Protein AF-A0A480BU72-F1 (afdb_monomer)

Nearest PDB structures (foldseek):
  7vw6-assembly1_A  TM=9.235E-01  e=1.307E-03  Methylorubrum extorquens AM1
  8oh5-assembly1_C  TM=9.084E-01  e=9.145E-04  Sporomusa ovata DSM 2662
  8j83-assembly1_A  TM=9.216E-01  e=3.079E-03  Methylorubrum extorquens AM1
  7xqw-assembly1_A  TM=9.180E-01  e=3.307E-03  Methylorubrum extorquens AM1
  8bew-assembly1_D  TM=8.947E-01  e=2.314E-03  Thermoanaerobacter kivui

Secondary structure (DSSP, 8-state):
-HHHHHHTT----EEEESSGGG-EEEETTT--GGGTT-----HHHHT-TTSSS--HHHHHH---S-------SSSSS---

Radius of gyration: 14.92 Å; Cα contacts (8 Å, |Δi|>4): 90; chains: 1; bounding box: 31×30×37 Å

Solvent-accessible surface area (backbone atoms only — not comparable to full-atom values): 5119 Å² total; per-residue (Å²): 66,50,63,38,28,37,81,71,69,64,52,60,24,42,41,74,43,73,61,80,90,65,50,40,85,30,28,61,91,74,45,58,57,91,78,36,67,53,82,81,81,52,56,35,34,79,63,35,89,80,60,86,41,66,61,66,64,43,74,77,71,44,82,80,92,76,86,79,93,59,64,52,89,78,81,79,80,53,59,101

Sequence (80 aa):
CVRACDDIQGSFALTIAGRGFDSVVSAGQQEPFMASDCVSCGACVDTCPTAALTENSIIDSGQPQRSVITTCAYCGVGCG

pLDDT: mean 91.5, std 4.02, range [72.62, 96.0]

Mean predicted aligned error: 4.55 Å

Structure (mmCIF, N/CA/C/O backbone):
data_AF-A0A480BU72-F1
#
_entry.id   AF-A0A480BU72-F1
#
loop_
_atom_site.group_PDB
_atom_site.id
_atom_site.type_symbol
_atom_site.label_atom_id
_atom_site.label_alt_id
_atom_site.label_comp_id
_atom_site.label_asym_id
_atom_site.label_entity_id
_atom_site.label_seq_id
_atom_site.pdbx_PDB_ins_code
_atom_site.Cartn_x
_atom_site.Cartn_y
_atom_site.Cartn_z
_atom_site.occupancy
_atom_site.B_iso_or_equiv
_atom_site.auth_seq_id
_atom_site.auth_comp_id
_atom_site.auth_asym_id
_atom_site.auth_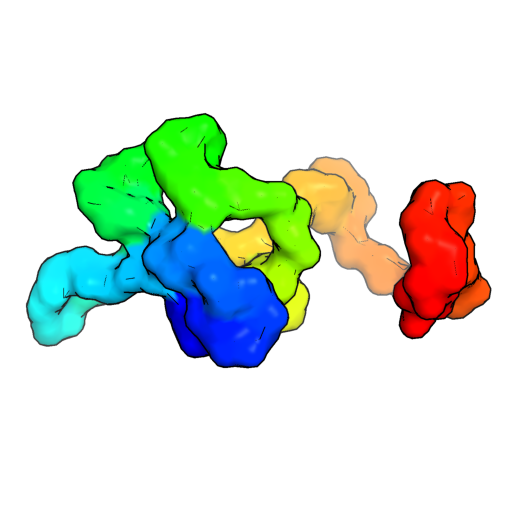atom_id
_atom_site.pdbx_PDB_model_num
ATOM 1 N N . CYS A 1 1 ? -5.022 4.761 1.235 1.00 91.12 1 CYS A N 1
ATOM 2 C CA . CYS A 1 1 ? -4.685 3.417 1.756 1.00 91.12 1 CYS A CA 1
ATOM 3 C C . CYS A 1 1 ? -5.925 2.629 2.195 1.00 91.12 1 CYS A C 1
ATOM 5 O O . CYS A 1 1 ? -6.191 1.641 1.536 1.00 91.12 1 CYS A O 1
ATOM 7 N N . VAL A 1 2 ? -6.708 3.051 3.207 1.00 93.50 2 VAL A N 1
ATOM 8 C CA . VAL A 1 2 ? -7.919 2.313 3.662 1.00 93.50 2 VAL A CA 1
ATOM 9 C C . VAL A 1 2 ? -8.894 2.050 2.509 1.00 93.50 2 VAL A C 1
ATOM 11 O O . VAL A 1 2 ? -9.176 0.900 2.211 1.00 93.50 2 VAL A O 1
ATOM 14 N N . ARG A 1 3 ? -9.298 3.098 1.774 1.00 94.00 3 ARG A N 1
ATOM 15 C CA . ARG A 1 3 ? -10.164 2.946 0.590 1.00 94.00 3 ARG A CA 1
ATOM 16 C C . ARG A 1 3 ? -9.561 2.059 -0.498 1.00 94.00 3 ARG A C 1
ATOM 18 O O . ARG A 1 3 ? -10.257 1.246 -1.059 1.00 94.00 3 ARG A O 1
ATOM 25 N N . ALA A 1 4 ? -8.258 2.160 -0.765 1.00 92.50 4 ALA A N 1
ATOM 26 C CA . ALA A 1 4 ? -7.609 1.285 -1.745 1.00 92.50 4 ALA A CA 1
ATOM 27 C C . ALA A 1 4 ? -7.627 -0.194 -1.309 1.00 92.50 4 ALA A C 1
ATOM 29 O O . ALA A 1 4 ? -7.812 -1.083 -2.130 1.00 92.50 4 ALA A O 1
ATOM 30 N N . CYS A 1 5 ? -7.468 -0.464 -0.012 1.00 92.75 5 CYS A N 1
ATOM 31 C CA . CYS A 1 5 ? -7.566 -1.816 0.538 1.00 92.75 5 CYS A CA 1
ATOM 32 C C . CYS A 1 5 ? -8.984 -2.403 0.414 1.00 92.75 5 CYS A C 1
ATOM 34 O O . CYS A 1 5 ? -9.135 -3.618 0.306 1.00 92.75 5 CYS A O 1
ATOM 36 N N . ASP A 1 6 ? -9.998 -1.541 0.446 1.00 91.94 6 ASP A N 1
ATOM 37 C CA . ASP A 1 6 ? -11.411 -1.888 0.314 1.00 91.94 6 ASP A CA 1
ATOM 38 C C . ASP A 1 6 ? -11.821 -1.977 -1.167 1.00 91.94 6 ASP A C 1
ATOM 40 O O . ASP A 1 6 ? -12.007 -3.063 -1.704 1.00 91.94 6 ASP A O 1
ATOM 44 N N . ASP A 1 7 ? -11.811 -0.850 -1.875 1.00 91.00 7 ASP A N 1
ATOM 45 C CA . ASP A 1 7 ? -12.372 -0.708 -3.220 1.00 91.00 7 ASP A CA 1
ATOM 46 C C . ASP A 1 7 ? -11.5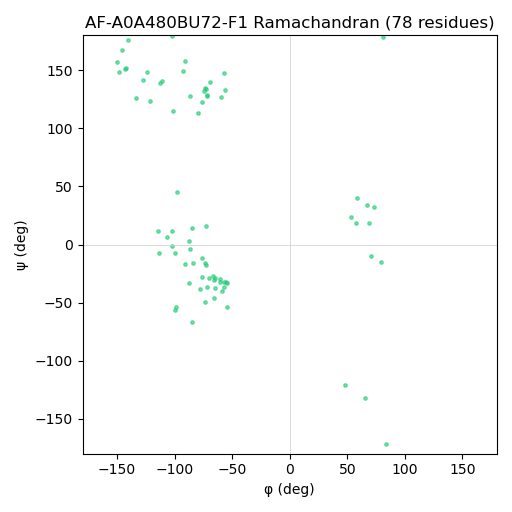70 -1.449 -4.308 1.00 91.00 7 ASP A C 1
ATOM 48 O O . ASP A 1 7 ? -12.134 -1.831 -5.333 1.00 91.00 7 ASP A O 1
ATOM 52 N N . ILE A 1 8 ? -10.250 -1.620 -4.128 1.00 87.94 8 ILE A N 1
ATOM 53 C CA . ILE A 1 8 ? -9.371 -2.248 -5.135 1.00 87.94 8 ILE A CA 1
ATOM 54 C C . ILE A 1 8 ? -9.124 -3.715 -4.792 1.00 87.94 8 ILE A C 1
ATOM 56 O O . ILE A 1 8 ? -9.323 -4.589 -5.632 1.00 87.94 8 ILE A O 1
ATOM 60 N N . GLN A 1 9 ? -8.666 -3.986 -3.566 1.00 87.31 9 GLN A N 1
ATOM 61 C CA . GLN A 1 9 ? -8.311 -5.345 -3.154 1.00 87.31 9 GLN A CA 1
ATOM 62 C C . GLN A 1 9 ? -9.504 -6.137 -2.601 1.00 87.31 9 GLN A C 1
ATOM 64 O O . GLN A 1 9 ? -9.525 -7.361 -2.736 1.00 87.31 9 GLN A O 1
ATOM 69 N N . GLY A 1 10 ? -10.459 -5.479 -1.938 1.00 88.12 10 GLY A N 1
ATOM 70 C CA . GLY A 1 10 ? -11.585 -6.135 -1.269 1.00 88.12 10 GLY A CA 1
ATOM 71 C C . GLY A 1 10 ? -11.200 -6.958 -0.037 1.00 88.12 10 GLY A C 1
ATOM 72 O O . GLY A 1 10 ? -11.968 -7.830 0.360 1.00 88.12 10 GLY A O 1
ATOM 73 N N . SER A 1 11 ? -10.018 -6.738 0.558 1.00 86.94 11 SER A N 1
ATOM 74 C CA . SER A 1 11 ? -9.566 -7.512 1.730 1.00 86.94 11 SER A CA 1
ATOM 75 C C . SER A 1 11 ? -9.956 -6.893 3.067 1.00 86.94 11 SER A C 1
ATOM 77 O O . SER A 1 11 ? -9.877 -7.573 4.083 1.00 86.94 11 SER A O 1
ATOM 79 N N . PHE A 1 12 ? -10.342 -5.612 3.092 1.00 89.31 12 PHE A N 1
ATOM 80 C CA . PHE A 1 12 ? -10.731 -4.896 4.318 1.00 89.31 12 PHE A CA 1
ATOM 81 C C . PHE A 1 12 ? -9.689 -4.964 5.453 1.00 89.31 12 PHE A C 1
ATOM 83 O O . PHE A 1 12 ? -10.009 -4.775 6.623 1.00 89.31 12 PHE A O 1
ATOM 90 N N . ALA A 1 13 ? -8.416 -5.191 5.113 1.00 92.31 13 ALA A N 1
ATOM 91 C CA . ALA A 1 13 ? -7.354 -5.401 6.096 1.00 92.31 13 ALA A CA 1
ATOM 92 C C . ALA A 1 13 ? -6.923 -4.114 6.826 1.00 92.31 13 ALA A C 1
ATOM 94 O O . ALA A 1 13 ? -6.257 -4.188 7.858 1.00 92.31 13 ALA A O 1
ATOM 95 N N . LEU A 1 14 ? -7.276 -2.934 6.301 1.00 92.88 14 LEU A N 1
ATOM 96 C CA . LEU A 1 14 ? -6.952 -1.626 6.874 1.00 92.88 14 LEU A CA 1
ATOM 97 C C . LEU A 1 14 ? -8.198 -0.919 7.407 1.00 92.88 14 LEU A C 1
ATOM 99 O O . LEU A 1 14 ? -9.232 -0.879 6.748 1.00 92.88 14 LEU A O 1
ATOM 103 N N . THR A 1 15 ? -8.051 -0.257 8.550 1.00 92.56 15 THR A N 1
ATOM 104 C CA . THR A 1 15 ? -9.086 0.576 9.168 1.00 92.56 15 THR A CA 1
ATOM 105 C C . THR A 1 15 ? -8.487 1.844 9.784 1.00 92.56 15 THR A C 1
ATOM 107 O O . THR A 1 15 ? -7.269 2.050 9.779 1.00 92.56 15 THR A O 1
ATOM 110 N N . ILE A 1 16 ? -9.350 2.718 10.301 1.00 92.88 16 ILE A N 1
ATOM 111 C CA . ILE A 1 16 ? -8.962 3.848 11.146 1.00 92.88 16 ILE A CA 1
ATOM 112 C C . ILE A 1 16 ? -9.261 3.467 12.594 1.00 92.88 16 ILE A C 1
ATOM 114 O O . ILE A 1 16 ? -10.418 3.283 12.972 1.00 92.88 16 ILE A O 1
ATOM 118 N N . ALA A 1 17 ? -8.211 3.360 13.402 1.00 92.56 17 ALA A N 1
ATOM 119 C CA . ALA A 1 17 ? -8.317 3.188 14.842 1.00 92.56 17 ALA A CA 1
ATOM 120 C C . ALA A 1 17 ? -8.268 4.554 15.541 1.00 92.56 17 ALA A C 1
ATOM 122 O O . ALA A 1 17 ? -7.614 5.478 15.064 1.00 92.56 17 ALA A O 1
ATOM 123 N N . GLY A 1 18 ? -8.941 4.680 16.685 1.00 91.00 18 GLY A N 1
ATOM 124 C CA . GLY A 1 18 ? -9.034 5.945 17.418 1.00 91.00 18 GLY A CA 1
ATOM 125 C C . GLY A 1 18 ? -10.140 6.868 16.898 1.00 91.00 18 GLY A C 1
ATOM 126 O O . GLY A 1 18 ? -11.001 6.464 16.113 1.00 91.00 18 GLY A O 1
ATOM 127 N N . ARG A 1 19 ? -10.171 8.103 17.409 1.00 93.50 19 ARG A N 1
ATOM 128 C CA . ARG A 1 19 ? -11.150 9.134 17.029 1.00 93.50 19 ARG A CA 1
ATOM 129 C C . ARG A 1 19 ? -10.535 10.525 17.130 1.00 93.50 19 ARG A C 1
ATOM 131 O O . ARG A 1 19 ? -9.724 10.789 18.010 1.00 93.50 19 ARG A O 1
ATOM 138 N N . GLY A 1 20 ? -10.990 11.440 16.275 1.00 95.44 20 GLY A N 1
ATOM 139 C CA . GLY A 1 20 ? -10.533 12.829 16.289 1.00 95.44 20 GLY A CA 1
ATOM 140 C C . GLY A 1 20 ? -9.053 12.936 15.931 1.00 95.44 20 GLY A C 1
ATOM 141 O O . GLY A 1 20 ? -8.619 12.344 14.944 1.00 95.44 20 GLY A O 1
ATOM 142 N N . PHE A 1 21 ? -8.291 13.683 16.728 1.00 95.38 21 PHE A N 1
ATOM 143 C CA . PHE A 1 21 ? -6.856 13.881 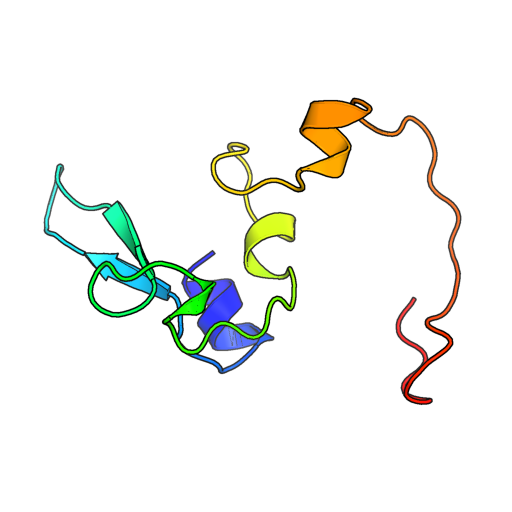16.507 1.00 95.38 21 PHE A CA 1
ATOM 144 C C . PHE A 1 21 ? -6.033 12.598 16.702 1.00 95.38 21 PHE A C 1
ATOM 146 O O . PHE A 1 21 ? -5.022 12.419 16.034 1.00 95.38 21 PHE A O 1
ATOM 153 N N . ASP A 1 22 ? -6.517 11.667 17.526 1.00 94.12 22 ASP A N 1
ATOM 154 C CA . ASP A 1 22 ? -5.838 10.396 17.813 1.00 94.12 22 ASP A CA 1
ATOM 155 C C . ASP A 1 22 ? -6.142 9.307 16.766 1.00 94.12 22 ASP A C 1
ATOM 157 O O . ASP A 1 22 ? -5.929 8.119 17.005 1.00 94.12 22 ASP A O 1
ATOM 161 N N . SER A 1 23 ? -6.703 9.685 15.613 1.00 93.56 23 SER A N 1
ATOM 162 C CA . SER A 1 23 ? -7.052 8.736 14.554 1.00 93.56 23 SER A CA 1
ATOM 163 C C . SER A 1 23 ? -5.803 8.285 13.800 1.00 93.56 23 SER A C 1
ATOM 165 O O . SER A 1 23 ? -5.108 9.102 13.196 1.00 93.56 23 SER A O 1
ATOM 167 N N . VAL A 1 24 ? -5.554 6.978 13.764 1.00 93.00 24 VAL A N 1
ATOM 168 C CA . VAL A 1 24 ? -4.406 6.373 13.078 1.00 93.00 24 VAL A CA 1
ATOM 169 C C . VAL A 1 24 ? -4.854 5.271 12.127 1.00 93.00 24 VAL A C 1
ATOM 171 O O . VAL A 1 24 ? -5.772 4.502 12.415 1.00 93.00 24 VAL A O 1
ATOM 174 N N . VAL A 1 25 ? -4.198 5.183 10.970 1.00 93.19 25 VAL A N 1
ATOM 175 C CA . VAL A 1 25 ? -4.401 4.062 10.046 1.00 93.19 25 VAL A CA 1
ATOM 176 C C . VAL A 1 25 ? -3.763 2.821 10.657 1.00 93.19 25 VAL A C 1
ATOM 178 O O . VAL A 1 25 ? -2.600 2.855 11.052 1.00 93.19 25 VAL A O 1
ATOM 181 N N . SER A 1 26 ? -4.519 1.731 10.731 1.00 92.69 26 SER A N 1
ATOM 182 C CA . SER A 1 26 ? -4.089 0.502 11.389 1.00 92.69 26 SER A CA 1
ATOM 183 C C . SER A 1 26 ? -4.575 -0.734 10.639 1.00 92.69 26 SER A C 1
ATOM 185 O O . SER A 1 26 ? -5.605 -0.685 9.964 1.00 92.69 26 SER A O 1
ATOM 187 N N . ALA A 1 27 ? -3.832 -1.835 10.741 1.00 90.44 27 ALA A N 1
ATOM 188 C CA . ALA A 1 27 ? -4.247 -3.118 10.192 1.00 90.44 27 ALA A CA 1
ATOM 189 C C . ALA A 1 27 ? -5.121 -3.867 11.210 1.00 90.44 27 ALA A C 1
ATOM 191 O O . ALA A 1 27 ? -4.730 -4.029 12.368 1.00 90.44 27 ALA A O 1
ATOM 192 N N . GLY A 1 28 ? -6.309 -4.309 10.786 1.00 80.38 28 GLY A N 1
ATOM 193 C CA . GLY A 1 28 ? -7.269 -5.011 11.645 1.00 80.38 28 GLY A CA 1
ATOM 194 C C . GLY A 1 28 ? -7.499 -4.309 12.993 1.00 80.38 28 GLY A C 1
ATOM 195 O O . GLY A 1 28 ? -7.902 -3.148 13.041 1.00 80.38 28 GLY A O 1
ATOM 196 N N . GLN A 1 29 ? -7.219 -5.015 14.093 1.00 79.00 29 GLN A N 1
ATOM 197 C CA . GLN A 1 29 ? -7.312 -4.506 15.469 1.00 79.00 29 GLN A CA 1
ATOM 198 C C . GLN A 1 29 ? -5.954 -4.050 16.039 1.00 79.00 29 GLN A C 1
ATOM 200 O O . GLN A 1 29 ? -5.636 -4.365 17.179 1.00 79.00 29 GLN A O 1
ATOM 205 N N . GLN A 1 30 ? -5.161 -3.292 15.273 1.00 81.25 30 GLN A N 1
ATOM 206 C CA . GLN A 1 30 ? -3.790 -2.891 15.653 1.00 81.25 30 GLN A CA 1
ATOM 207 C C . GLN A 1 30 ? -2.798 -4.053 15.711 1.00 81.25 30 GLN A C 1
ATOM 209 O O . GLN A 1 30 ? -1.848 -4.049 16.491 1.00 81.25 30 GLN A O 1
ATOM 214 N N . GLU A 1 31 ? -2.994 -5.018 14.822 1.00 86.81 31 GLU A N 1
ATOM 215 C CA . GLU A 1 31 ? -2.083 -6.140 14.638 1.00 86.81 31 GLU A CA 1
ATOM 216 C C . GLU A 1 31 ? -1.029 -5.811 13.564 1.00 86.81 31 GLU A C 1
ATOM 218 O O . GLU A 1 31 ? -1.249 -4.950 12.701 1.00 86.81 31 GLU A O 1
ATOM 223 N N . PRO A 1 32 ? 0.126 -6.496 13.559 1.00 88.62 32 PRO A N 1
ATOM 224 C CA . PRO A 1 32 ? 1.058 -6.442 12.438 1.00 88.62 32 PRO A CA 1
ATOM 225 C C . PRO A 1 32 ? 0.387 -6.866 11.122 1.00 88.62 32 PRO A C 1
ATOM 227 O O . PRO A 1 32 ? -0.434 -7.778 11.112 1.00 88.62 32 PRO A O 1
ATOM 230 N N . PHE A 1 33 ? 0.806 -6.297 9.983 1.00 89.19 33 PHE A N 1
ATOM 231 C CA . PHE A 1 33 ? 0.276 -6.675 8.658 1.00 89.19 33 PHE A CA 1
ATOM 232 C C . PHE A 1 33 ? 0.377 -8.176 8.358 1.00 89.19 33 PHE A C 1
ATOM 234 O O . PHE A 1 33 ? -0.487 -8.727 7.692 1.00 89.19 33 PHE A O 1
ATOM 241 N N . MET A 1 34 ? 1.419 -8.839 8.862 1.00 88.62 34 MET A N 1
ATOM 242 C CA . MET A 1 34 ? 1.622 -10.281 8.678 1.00 88.62 34 MET A CA 1
ATOM 243 C C . MET A 1 34 ? 0.655 -11.143 9.500 1.00 88.62 34 MET A C 1
ATOM 245 O O . MET A 1 34 ? 0.521 -12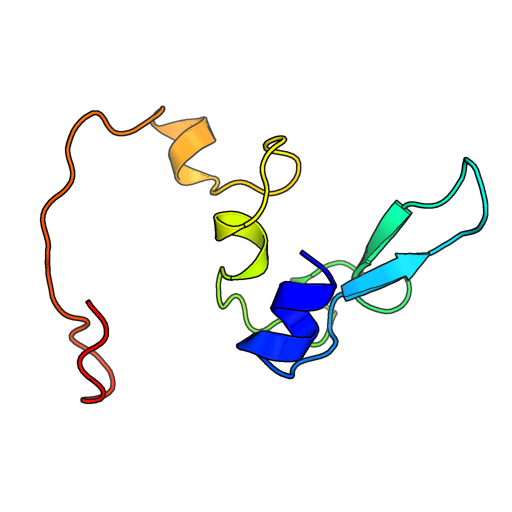.331 9.228 1.00 88.62 34 MET A O 1
ATOM 249 N N . ALA A 1 35 ? 0.027 -10.561 10.522 1.00 87.94 35 ALA A N 1
ATOM 250 C CA . ALA A 1 35 ? -0.964 -11.212 11.369 1.00 87.94 35 ALA A CA 1
ATOM 251 C C . ALA A 1 35 ? -2.405 -10.793 11.016 1.00 87.94 35 ALA A C 1
ATOM 253 O O . ALA A 1 35 ? -3.345 -11.279 11.639 1.00 87.94 35 ALA A O 1
ATOM 254 N N . SER A 1 36 ? -2.585 -9.897 10.038 1.00 88.44 36 SER A N 1
ATOM 255 C CA . SER A 1 36 ? -3.892 -9.447 9.555 1.00 88.44 36 SER A CA 1
ATOM 256 C C . SER A 1 36 ? -4.269 -10.112 8.228 1.00 88.44 36 SER A C 1
ATOM 258 O O . SER A 1 36 ? -3.490 -10.864 7.647 1.00 88.44 36 SER A O 1
ATOM 260 N N . ASP A 1 37 ? -5.445 -9.777 7.695 1.00 90.50 37 ASP A N 1
ATOM 261 C CA . ASP A 1 37 ? -5.936 -10.257 6.393 1.00 90.50 37 ASP A CA 1
ATOM 262 C C . ASP A 1 37 ? -5.217 -9.615 5.180 1.00 90.50 37 ASP A C 1
ATOM 264 O O . ASP A 1 37 ? -5.706 -9.629 4.046 1.00 90.50 37 ASP A O 1
ATOM 268 N N . CYS A 1 38 ? -4.058 -8.989 5.396 1.00 93.31 38 CYS A N 1
ATOM 269 C CA . CYS A 1 38 ? -3.267 -8.387 4.333 1.00 93.31 38 CYS A CA 1
ATOM 270 C C . CYS A 1 38 ? -2.605 -9.468 3.468 1.00 93.31 38 CYS A C 1
ATOM 272 O O . CYS A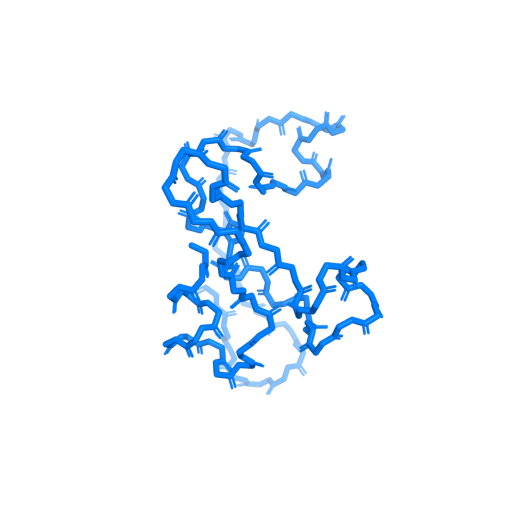 1 38 ? -1.866 -10.315 3.959 1.00 93.31 38 CYS A O 1
ATOM 274 N N . VAL A 1 39 ? -2.794 -9.384 2.150 1.00 92.38 39 VAL A N 1
ATOM 275 C CA . VAL A 1 39 ? -2.189 -10.311 1.172 1.00 92.38 39 VAL A CA 1
ATOM 276 C C . VAL A 1 39 ? -0.977 -9.721 0.444 1.00 92.38 39 VAL A C 1
ATOM 278 O O . VAL A 1 39 ? -0.521 -10.272 -0.553 1.00 92.38 39 VAL A O 1
ATOM 281 N N . SER A 1 40 ? -0.467 -8.579 0.913 1.00 92.25 40 SER A N 1
ATOM 282 C CA . SER A 1 40 ? 0.699 -7.896 0.333 1.00 92.25 40 SER A CA 1
ATOM 283 C C . SER A 1 40 ? 0.543 -7.510 -1.147 1.00 92.25 40 SER A C 1
ATOM 285 O O . SER A 1 40 ? 1.487 -7.605 -1.923 1.00 92.25 40 SER A O 1
ATOM 287 N N . CYS A 1 41 ? -0.643 -7.033 -1.546 1.00 92.50 41 CYS A N 1
ATOM 288 C CA . CYS A 1 41 ? -0.915 -6.627 -2.931 1.00 92.50 41 CYS A CA 1
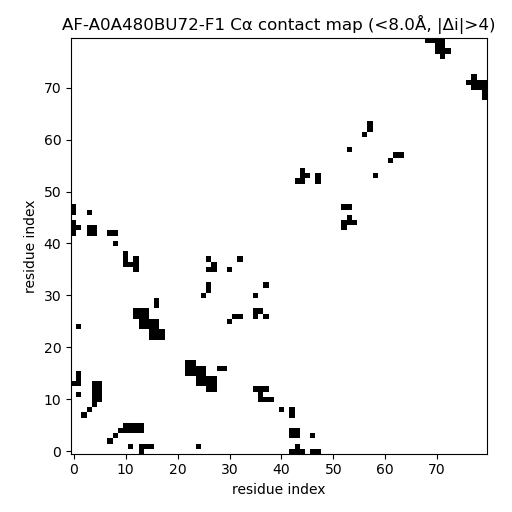ATOM 289 C C . CYS A 1 41 ? -0.310 -5.272 -3.348 1.00 92.50 41 CYS A C 1
ATOM 291 O O . CYS A 1 41 ? -0.342 -4.942 -4.526 1.00 92.50 41 CYS A O 1
ATOM 293 N N . GLY A 1 42 ? 0.192 -4.462 -2.410 1.00 92.38 42 GLY A N 1
ATOM 294 C CA . GLY A 1 42 ? 0.853 -3.182 -2.709 1.00 92.38 42 GLY A CA 1
ATOM 295 C C . GLY A 1 42 ? -0.068 -1.987 -3.001 1.00 92.38 42 GLY A C 1
ATOM 296 O O . GLY A 1 42 ? 0.372 -0.854 -2.853 1.00 92.38 42 GLY A O 1
ATOM 297 N N . ALA A 1 43 ? -1.365 -2.182 -3.268 1.00 93.56 43 ALA A N 1
ATOM 298 C CA . ALA A 1 43 ? -2.281 -1.089 -3.644 1.00 93.56 43 ALA A CA 1
ATOM 299 C C . ALA A 1 43 ? -2.335 0.083 -2.637 1.00 93.56 43 ALA A C 1
ATOM 301 O O . ALA A 1 43 ? -2.560 1.239 -3.000 1.00 93.56 43 ALA A O 1
ATOM 302 N N . CYS A 1 44 ? -2.150 -0.195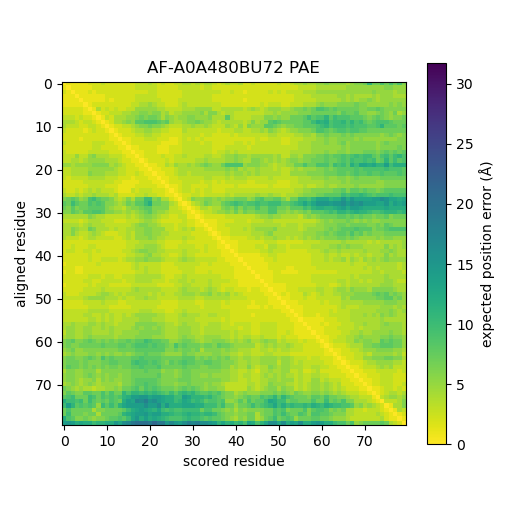 -1.342 1.00 94.50 44 CYS A N 1
ATOM 303 C CA . CYS A 1 44 ? -2.112 0.837 -0.307 1.00 94.50 44 CYS A CA 1
ATOM 304 C C . CYS A 1 44 ? -0.796 1.634 -0.278 1.00 94.50 44 CYS A C 1
ATOM 306 O O . CYS A 1 44 ? -0.837 2.795 0.141 1.00 94.50 44 CYS A O 1
ATOM 308 N N . VAL A 1 45 ? 0.311 1.024 -0.713 1.00 95.06 45 VAL A N 1
ATOM 309 C CA . VAL A 1 45 ? 1.643 1.629 -0.846 1.00 95.06 45 VAL A CA 1
ATOM 310 C C . VAL A 1 45 ? 1.651 2.560 -2.056 1.00 95.06 45 VAL A C 1
ATOM 312 O O . VAL A 1 45 ? 1.927 3.745 -1.893 1.00 95.06 45 VAL A O 1
ATOM 315 N N . ASP A 1 46 ? 1.181 2.079 -3.210 1.00 92.19 46 ASP A N 1
ATOM 316 C CA . ASP A 1 46 ? 1.140 2.843 -4.469 1.00 92.19 46 ASP A CA 1
ATOM 317 C C . ASP A 1 46 ? 0.353 4.156 -4.355 1.00 92.19 46 ASP A C 1
ATOM 319 O O . ASP A 1 46 ? 0.702 5.177 -4.944 1.00 92.19 46 ASP A O 1
ATOM 323 N N . THR A 1 47 ? -0.736 4.152 -3.580 1.00 93.69 47 THR A N 1
ATOM 324 C CA . THR A 1 47 ? -1.578 5.342 -3.395 1.00 93.69 47 THR A CA 1
ATOM 325 C C . THR A 1 47 ? -1.107 6.261 -2.263 1.00 93.69 47 THR A C 1
ATOM 327 O O . THR A 1 47 ? -1.775 7.270 -2.015 1.00 93.69 47 THR A O 1
ATOM 330 N N . CYS A 1 48 ? -0.067 5.912 -1.498 1.00 95.56 48 CYS A N 1
ATOM 331 C CA . CYS A 1 48 ? 0.340 6.674 -0.316 1.00 95.56 48 CYS A CA 1
ATOM 332 C C . CYS A 1 48 ? 1.155 7.921 -0.710 1.00 95.56 48 CYS A C 1
ATOM 334 O O . CYS A 1 48 ? 2.290 7.792 -1.158 1.00 95.56 48 CYS A O 1
ATOM 336 N N . PRO A 1 49 ? 0.645 9.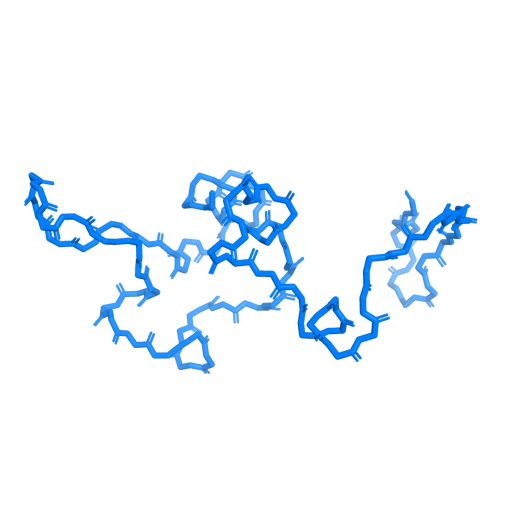149 -0.495 1.00 94.50 49 PRO A N 1
ATOM 337 C CA . PRO A 1 49 ? 1.333 10.350 -0.971 1.00 94.50 49 PRO A CA 1
ATOM 338 C C . PRO A 1 49 ? 2.430 10.852 -0.019 1.00 94.50 49 PRO A C 1
ATOM 340 O O . PRO A 1 49 ? 3.233 11.695 -0.400 1.00 94.50 49 PRO A O 1
ATOM 343 N N . THR A 1 50 ? 2.444 10.391 1.235 1.00 94.69 50 THR A N 1
ATOM 344 C CA . THR A 1 50 ? 3.311 10.919 2.305 1.00 94.69 50 THR A CA 1
ATOM 345 C C . THR A 1 50 ? 4.469 9.995 2.672 1.00 94.69 50 THR A C 1
ATOM 347 O O . THR A 1 50 ? 5.152 10.261 3.656 1.00 94.69 50 THR A O 1
ATOM 350 N N . ALA A 1 51 ? 4.669 8.897 1.934 1.00 93.44 51 ALA A N 1
ATOM 351 C CA . ALA A 1 51 ? 5.646 7.849 2.249 1.00 93.44 51 ALA A CA 1
ATOM 352 C C . ALA A 1 51 ? 5.465 7.190 3.635 1.00 93.44 51 ALA A C 1
ATOM 354 O O . ALA A 1 51 ? 6.372 6.532 4.136 1.00 93.44 51 ALA A O 1
ATOM 355 N N . ALA A 1 52 ? 4.282 7.320 4.252 1.00 93.12 52 ALA A N 1
ATOM 356 C CA . ALA A 1 52 ? 3.943 6.582 5.473 1.00 93.12 52 ALA A CA 1
ATOM 357 C C . ALA A 1 52 ? 3.867 5.064 5.222 1.00 93.12 52 ALA A C 1
ATOM 359 O O . ALA A 1 52 ? 4.123 4.268 6.121 1.00 93.12 52 ALA A O 1
ATOM 360 N N . LEU A 1 53 ? 3.520 4.678 3.992 1.00 93.19 53 LEU A N 1
ATOM 361 C CA . LEU A 1 53 ? 3.677 3.336 3.450 1.00 93.19 53 LEU A CA 1
ATOM 362 C C . LEU A 1 53 ? 4.569 3.465 2.214 1.00 93.19 53 LEU A C 1
ATOM 364 O O . LEU A 1 53 ? 4.249 4.242 1.318 1.00 93.19 53 LEU A O 1
ATOM 368 N N . THR A 1 54 ? 5.686 2.745 2.190 1.00 94.19 54 THR A N 1
ATOM 369 C CA . THR A 1 54 ? 6.650 2.748 1.084 1.00 94.19 54 THR A CA 1
ATOM 370 C C . THR A 1 54 ? 7.341 1.392 1.002 1.00 94.19 54 THR A C 1
ATOM 372 O O . THR A 1 54 ? 7.389 0.642 1.981 1.00 94.19 54 THR A O 1
ATOM 375 N N . GLU A 1 55 ? 7.857 1.060 -0.168 1.00 94.00 55 GLU A N 1
ATOM 376 C CA . GLU A 1 55 ? 8.607 -0.154 -0.420 1.00 94.00 55 GLU A CA 1
ATOM 377 C C . GLU A 1 55 ? 9.997 -0.073 0.215 1.00 94.00 55 GLU A C 1
ATOM 379 O O . GLU A 1 55 ? 10.737 0.894 0.028 1.00 94.00 55 GLU A O 1
ATOM 384 N N . ASN A 1 56 ? 10.400 -1.143 0.904 1.00 93.75 56 ASN A N 1
ATOM 385 C CA . ASN A 1 56 ? 11.733 -1.231 1.509 1.00 93.75 56 ASN A CA 1
ATOM 386 C C . ASN A 1 56 ? 12.853 -1.049 0.473 1.00 93.75 56 ASN A C 1
ATOM 388 O O . ASN A 1 56 ? 13.876 -0.443 0.768 1.00 93.75 56 ASN A O 1
ATOM 392 N N . SER A 1 57 ? 12.639 -1.487 -0.772 1.00 93.75 57 SER A N 1
ATOM 393 C CA . SER A 1 57 ? 13.603 -1.297 -1.860 1.00 93.75 57 SER A CA 1
ATOM 394 C C . SER A 1 57 ? 13.892 0.177 -2.158 1.00 93.75 57 SER A C 1
ATOM 396 O O . SER A 1 57 ? 15.022 0.496 -2.519 1.00 93.75 57 SER A O 1
ATOM 398 N N . ILE A 1 58 ? 12.921 1.079 -1.979 1.00 93.38 58 ILE A N 1
ATOM 399 C CA . ILE A 1 58 ? 13.127 2.526 -2.147 1.00 93.38 58 ILE A CA 1
ATOM 400 C C . ILE A 1 58 ? 13.978 3.078 -0.999 1.00 93.38 58 ILE A C 1
ATOM 402 O O . ILE A 1 58 ? 14.820 3.944 -1.228 1.00 93.38 58 ILE A O 1
ATOM 406 N N . ILE A 1 59 ? 13.796 2.561 0.219 1.00 93.00 59 ILE A N 1
ATOM 407 C CA . ILE A 1 59 ? 14.611 2.933 1.385 1.00 93.00 59 ILE A CA 1
ATOM 408 C C . ILE A 1 59 ? 16.060 2.477 1.179 1.00 93.00 59 ILE A C 1
ATOM 410 O O . ILE A 1 59 ? 16.989 3.255 1.387 1.00 93.00 59 ILE A O 1
ATOM 414 N N . ASP A 1 60 ? 16.244 1.240 0.721 1.00 95.44 60 ASP A N 1
ATOM 415 C CA . ASP A 1 60 ? 17.562 0.620 0.599 1.00 95.44 60 ASP A CA 1
ATOM 416 C C . ASP A 1 60 ? 18.337 1.101 -0.639 1.00 95.44 60 ASP A C 1
ATOM 418 O O . ASP A 1 60 ? 19.556 1.261 -0.591 1.00 95.44 60 ASP A O 1
ATOM 422 N N . SER A 1 61 ? 17.647 1.310 -1.766 1.00 93.69 61 SER A N 1
ATOM 423 C CA . SER A 1 61 ? 18.269 1.579 -3.077 1.00 93.69 61 SER A CA 1
ATOM 424 C C . SER A 1 61 ? 18.006 2.987 -3.622 1.00 93.69 61 SER A C 1
ATOM 426 O O . SER A 1 61 ? 18.600 3.371 -4.631 1.00 93.69 61 SER A O 1
ATOM 428 N N . GLY A 1 62 ? 17.147 3.772 -2.970 1.00 93.50 62 GLY A N 1
ATOM 429 C CA . GLY A 1 62 ? 16.741 5.101 -3.423 1.00 93.50 62 GLY A CA 1
ATOM 430 C C . GLY A 1 62 ? 15.649 5.084 -4.499 1.00 93.50 62 GLY A C 1
ATOM 431 O O . GLY A 1 62 ? 15.177 4.038 -4.945 1.00 93.50 62 GLY A O 1
ATOM 432 N N . GLN A 1 63 ? 15.225 6.280 -4.923 1.00 93.12 63 GLN A N 1
ATOM 433 C CA . GLN A 1 63 ? 14.169 6.429 -5.926 1.00 93.12 63 GLN A CA 1
ATOM 434 C C . GLN A 1 63 ? 14.659 6.068 -7.341 1.00 93.12 63 GLN A C 1
ATOM 436 O O . GLN A 1 63 ? 15.717 6.545 -7.769 1.00 93.12 63 GLN A O 1
ATOM 441 N N . PRO A 1 64 ? 13.883 5.282 -8.111 1.00 93.25 64 PRO A N 1
ATOM 442 C CA . PRO A 1 64 ? 14.227 4.955 -9.488 1.00 93.25 64 PRO A CA 1
ATOM 443 C C . PRO A 1 64 ? 14.116 6.185 -10.399 1.00 93.25 64 PRO A C 1
ATOM 445 O O . PRO A 1 64 ? 13.174 6.967 -10.314 1.00 93.25 64 PRO A O 1
ATOM 448 N N . GLN A 1 65 ? 15.064 6.326 -11.327 1.00 96.00 65 GLN A N 1
ATOM 449 C CA . GLN A 1 65 ? 15.103 7.435 -12.296 1.00 96.00 65 GLN A CA 1
ATOM 450 C C . GLN A 1 65 ? 14.558 7.059 -13.682 1.00 96.00 65 GLN A C 1
ATOM 452 O O . GLN A 1 65 ? 14.443 7.911 -14.561 1.00 96.00 65 GLN A O 1
ATOM 457 N N . ARG A 1 66 ? 14.253 5.776 -13.905 1.00 95.81 66 ARG A N 1
ATOM 458 C CA . ARG A 1 66 ? 13.714 5.257 -15.166 1.00 95.81 66 ARG A CA 1
ATOM 459 C C . ARG A 1 66 ? 12.698 4.154 -14.898 1.00 95.81 66 ARG A C 1
ATOM 461 O O . ARG A 1 66 ? 12.855 3.402 -13.940 1.00 95.81 66 ARG A O 1
ATOM 468 N N . SER A 1 67 ? 11.730 4.006 -15.794 1.00 93.94 67 SER A N 1
ATOM 469 C CA . SER A 1 67 ? 10.782 2.891 -15.814 1.00 93.94 67 SER A CA 1
ATOM 470 C C . SER A 1 67 ? 10.827 2.180 -17.169 1.00 93.94 67 SER A C 1
ATOM 472 O O . SER A 1 67 ? 11.142 2.783 -18.196 1.00 93.94 67 SER A O 1
ATOM 474 N N . VAL A 1 68 ? 10.568 0.873 -17.165 1.00 95.38 68 VAL A N 1
ATOM 475 C CA . VAL A 1 68 ? 10.449 0.043 -18.372 1.00 95.38 68 VAL A CA 1
ATOM 476 C C . VAL A 1 68 ? 9.198 -0.808 -18.210 1.00 95.38 68 VAL A C 1
ATOM 478 O O . VAL A 1 68 ? 9.057 -1.487 -17.197 1.00 95.38 68 VAL A O 1
ATOM 481 N N . ILE A 1 69 ? 8.298 -0.759 -19.191 1.00 94.81 69 ILE A N 1
ATOM 482 C CA . ILE A 1 69 ? 7.046 -1.521 -19.171 1.00 94.81 69 ILE A CA 1
ATOM 483 C C . ILE A 1 69 ? 7.359 -2.992 -19.460 1.00 94.81 69 ILE A C 1
ATOM 485 O O . ILE A 1 69 ? 8.088 -3.307 -20.403 1.00 94.81 69 ILE A O 1
ATOM 489 N N . THR A 1 70 ? 6.816 -3.886 -18.641 1.00 94.44 70 THR A N 1
ATOM 490 C CA . THR A 1 70 ? 6.952 -5.340 -18.773 1.00 94.44 70 THR A CA 1
ATOM 491 C C . THR A 1 70 ? 5.665 -6.014 -18.304 1.00 94.44 70 THR A C 1
ATOM 493 O O . THR A 1 70 ? 4.828 -5.373 -17.682 1.00 94.44 70 THR A O 1
ATOM 496 N N . THR A 1 71 ? 5.497 -7.303 -18.583 1.00 93.69 71 THR A N 1
ATOM 497 C CA . THR A 1 71 ? 4.292 -8.059 -18.219 1.00 93.69 71 THR A CA 1
ATOM 498 C C . THR A 1 71 ? 4.610 -9.118 -17.166 1.00 93.69 71 THR A C 1
ATOM 500 O O . THR A 1 71 ? 5.634 -9.801 -17.240 1.00 93.69 71 THR A O 1
ATOM 503 N N . CYS A 1 72 ? 3.720 -9.273 -16.184 1.00 92.81 72 CYS A N 1
ATOM 504 C CA . CYS A 1 72 ? 3.816 -10.277 -15.130 1.00 92.81 72 CYS A CA 1
ATOM 505 C C . CYS A 1 72 ? 3.828 -11.703 -15.709 1.00 92.81 72 CYS A C 1
ATOM 507 O O . CYS A 1 72 ? 2.924 -12.100 -16.445 1.00 92.81 72 CYS A O 1
ATOM 509 N N . ALA A 1 73 ? 4.833 -12.496 -15.325 1.00 93.06 73 ALA A N 1
ATOM 510 C CA . ALA A 1 73 ? 5.082 -13.831 -15.874 1.00 93.06 73 ALA A CA 1
ATOM 511 C C . ALA A 1 73 ? 4.317 -14.974 -15.171 1.00 93.06 73 ALA A C 1
ATOM 513 O O . ALA A 1 73 ? 4.536 -16.136 -15.503 1.00 93.06 73 ALA A O 1
ATOM 514 N N . TYR A 1 74 ? 3.460 -14.678 -14.184 1.00 89.88 74 TYR A N 1
ATOM 515 C CA . TYR A 1 74 ? 2.987 -15.699 -13.238 1.00 89.88 74 TYR A CA 1
ATOM 516 C C . TYR A 1 74 ? 1.591 -16.273 -13.524 1.00 89.88 74 TYR A C 1
ATOM 518 O O . TYR A 1 74 ? 1.452 -17.487 -13.623 1.00 89.88 74 TYR A O 1
ATOM 526 N N . CYS A 1 75 ? 0.543 -15.447 -13.623 1.00 84.81 75 CYS A N 1
ATOM 527 C CA . CYS A 1 75 ? -0.850 -15.930 -13.559 1.00 84.81 75 CYS A CA 1
ATOM 528 C C . CYS A 1 75 ? -1.667 -15.765 -14.852 1.00 84.81 75 CYS A C 1
ATOM 530 O O . CYS A 1 75 ? -2.885 -15.922 -14.829 1.00 84.81 75 CYS A O 1
ATOM 532 N N . GLY A 1 76 ? -1.034 -15.427 -15.981 1.00 87.81 76 GLY A N 1
ATOM 533 C CA . GLY A 1 76 ? -1.700 -15.318 -17.289 1.00 87.81 76 GLY A CA 1
ATOM 534 C C . GLY A 1 76 ? -2.661 -14.130 -17.455 1.00 87.81 76 GLY A C 1
ATOM 535 O O . GLY A 1 76 ? -3.045 -13.833 -18.580 1.00 87.81 76 GLY A O 1
ATOM 536 N N . VAL A 1 77 ? -2.992 -13.410 -16.374 1.00 92.06 77 VAL A N 1
ATOM 537 C CA . VAL A 1 77 ? -3.771 -12.154 -16.402 1.00 92.06 77 VAL A CA 1
ATOM 538 C C . VAL A 1 77 ? -3.055 -11.072 -17.215 1.00 92.06 77 VAL A C 1
ATOM 540 O O . VAL A 1 77 ? -3.699 -10.224 -17.822 1.00 92.06 77 VAL A O 1
ATOM 543 N N . GLY A 1 78 ? -1.720 -11.118 -17.251 1.00 86.94 78 GLY A N 1
ATOM 544 C CA . GLY A 1 78 ? -0.923 -10.198 -18.054 1.00 86.94 78 GLY A CA 1
ATOM 545 C C . GLY A 1 78 ? -0.871 -8.775 -17.496 1.00 86.94 78 GLY A C 1
ATOM 546 O 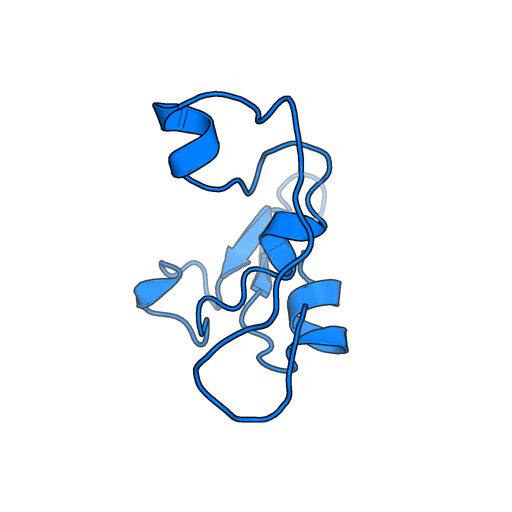O . GLY A 1 78 ? -0.775 -7.833 -18.272 1.00 86.94 78 GLY A O 1
ATOM 547 N N . CYS A 1 79 ? -0.925 -8.604 -16.171 1.00 86.12 79 CYS A N 1
ATOM 548 C CA . CYS A 1 79 ? -0.727 -7.296 -15.538 1.00 86.12 79 CYS A CA 1
ATOM 549 C C . CYS A 1 79 ? 0.634 -6.699 -15.951 1.00 86.12 79 CYS A C 1
ATOM 551 O O . CYS A 1 79 ? 1.640 -7.414 -15.891 1.00 86.12 79 CYS A O 1
ATOM 553 N N . GLY A 1 80 ? 0.675 -5.423 -16.343 1.00 72.62 80 GLY A N 1
ATOM 554 C CA . GLY A 1 80 ? 1.878 -4.703 -16.780 1.00 72.62 80 GLY A CA 1
ATOM 555 C C . GLY A 1 80 ? 1.660 -3.201 -16.879 1.00 72.62 80 GLY A C 1
ATOM 556 O O . GLY A 1 80 ? 0.478 -2.796 -16.953 1.00 72.62 80 GLY A O 1
#

Foldseek 3Di:
DQCQCCVPVNQSQWDWPDDDPPTDIAGDPNDPCVPTSNPPPCSVQVPDPPVPRHDVCCVVPNDDPDDDDDFDPPDPPGDD